Protein AF-A0A8S9W3Q9-F1 (afdb_monomer)

Solvent-accessible surface area (backbone atoms only — not comparable to full-atom values): 4104 Å² total; per-residue (Å²): 108,70,67,59,41,45,71,73,68,48,51,52,68,56,40,10,63,76,67,76,46,51,47,69,59,43,46,51,54,54,51,50,50,57,48,49,63,61,43,56,77,79,44,56,51,64,60,51,12,61,77,68,74,45,58,47,70,60,40,44,49,54,50,47,61,58,55,71,72,74,119

Mean predicted aligned error: 4.16 Å

Foldseek 3Di:
DLVVCVVVVDDLVVSCVVVVHDSVVSVLVVVLLVQLVVCVVPDDLVVSCVVSVHDSVVSVVSVVVVVVVVD

Structure (mmCIF, N/CA/C/O backbone):
data_AF-A0A8S9W3Q9-F1
#
_entry.id   AF-A0A8S9W3Q9-F1
#
loop_
_atom_site.group_PDB
_atom_site.id
_atom_site.type_symbol
_atom_site.label_atom_id
_atom_site.label_alt_id
_atom_site.label_comp_id
_atom_site.label_asym_id
_atom_site.label_entity_id
_atom_site.label_seq_id
_atom_site.pdbx_PDB_ins_code
_atom_site.Cartn_x
_atom_site.Cartn_y
_atom_site.Cartn_z
_atom_site.occupancy
_atom_site.B_iso_or_equiv
_atom_site.auth_seq_id
_atom_site.auth_comp_id
_atom_site.auth_asym_id
_atom_site.auth_atom_id
_atom_site.pdbx_PDB_model_num
ATOM 1 N N . MET A 1 1 ? 4.028 5.919 -8.718 1.00 75.69 1 MET A N 1
ATOM 2 C CA . MET A 1 1 ? 4.561 5.179 -9.884 1.00 75.69 1 MET A CA 1
ATOM 3 C C . MET A 1 1 ? 4.219 3.683 -9.891 1.00 75.69 1 MET A C 1
ATOM 5 O O . MET A 1 1 ? 3.504 3.263 -10.787 1.00 75.69 1 MET A O 1
ATOM 9 N N . ILE A 1 2 ? 4.670 2.861 -8.923 1.00 87.31 2 ILE A N 1
ATOM 10 C CA . ILE A 1 2 ? 4.414 1.394 -8.933 1.00 87.31 2 ILE A CA 1
ATOM 11 C C . ILE A 1 2 ? 2.910 1.070 -8.947 1.00 87.31 2 ILE A C 1
ATOM 13 O O . ILE A 1 2 ? 2.459 0.284 -9.774 1.00 87.31 2 ILE A O 1
ATOM 17 N N . LEU A 1 3 ? 2.131 1.698 -8.058 1.00 86.62 3 LEU A N 1
ATOM 18 C CA . LEU A 1 3 ? 0.686 1.461 -7.965 1.00 86.62 3 LEU A CA 1
ATOM 19 C C . LEU A 1 3 ? -0.081 1.974 -9.186 1.00 86.62 3 LEU A C 1
ATOM 21 O O . LEU A 1 3 ? -1.016 1.323 -9.626 1.00 86.62 3 LEU A O 1
ATOM 25 N N . GLU A 1 4 ? 0.340 3.092 -9.775 1.00 87.19 4 GLU A N 1
ATOM 26 C CA . GLU A 1 4 ? -0.271 3.623 -11.000 1.00 87.19 4 GLU A CA 1
ATOM 27 C C . GLU A 1 4 ? -0.073 2.676 -12.188 1.00 87.19 4 GLU A C 1
ATOM 29 O O . GLU A 1 4 ? -1.008 2.424 -12.943 1.00 87.19 4 GLU A O 1
ATOM 34 N N . LEU A 1 5 ? 1.130 2.110 -12.344 1.00 89.44 5 LEU A N 1
ATOM 35 C CA . LEU A 1 5 ? 1.400 1.113 -13.381 1.00 89.44 5 LEU A CA 1
ATOM 36 C C . LEU A 1 5 ? 0.633 -0.188 -13.108 1.00 89.44 5 LEU A C 1
ATOM 38 O O . LEU A 1 5 ? 0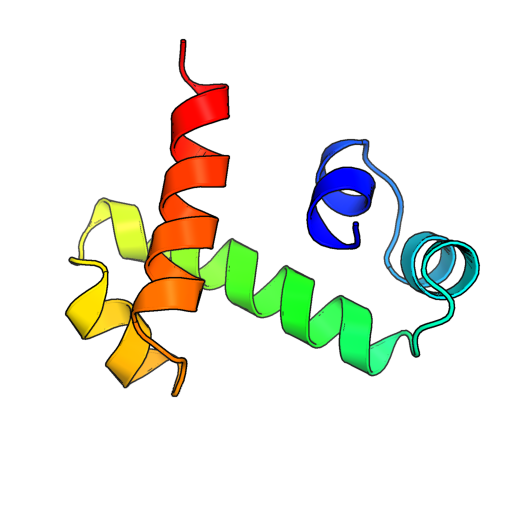.032 -0.753 -14.015 1.00 89.44 5 LEU A O 1
ATOM 42 N N . TYR A 1 6 ? 0.571 -0.626 -11.850 1.00 90.00 6 TYR A N 1
ATOM 43 C CA . TYR A 1 6 ? -0.266 -1.763 -11.472 1.00 90.00 6 TYR A CA 1
ATOM 44 C C . TYR A 1 6 ? -1.743 -1.543 -11.846 1.00 90.00 6 TYR A C 1
ATOM 46 O O . TYR A 1 6 ? -2.365 -2.432 -12.423 1.00 90.00 6 TYR A O 1
ATOM 54 N N . ARG A 1 7 ? -2.289 -0.343 -11.607 1.00 85.06 7 ARG A N 1
ATOM 55 C CA . ARG A 1 7 ? -3.670 0.022 -11.980 1.00 85.06 7 ARG A CA 1
ATOM 56 C C . ARG A 1 7 ? -3.897 0.061 -13.489 1.00 85.06 7 ARG A C 1
ATOM 58 O O . ARG A 1 7 ? -4.959 -0.329 -13.951 1.00 85.06 7 ARG A O 1
ATOM 65 N N . LYS A 1 8 ? -2.886 0.444 -14.272 1.00 88.50 8 LYS A N 1
ATOM 66 C CA . LYS A 1 8 ? -2.925 0.368 -15.745 1.00 88.50 8 LYS A CA 1
ATOM 67 C C . LYS A 1 8 ? -2.886 -1.070 -16.292 1.00 88.50 8 LYS A C 1
ATOM 69 O O . LYS A 1 8 ? -2.944 -1.250 -17.504 1.00 88.50 8 LYS A O 1
ATOM 74 N N . GLY A 1 9 ? -2.788 -2.082 -15.426 1.00 88.75 9 GLY A N 1
ATOM 75 C CA . GLY A 1 9 ? -2.795 -3.497 -15.802 1.00 88.75 9 GLY A CA 1
ATOM 76 C C . GLY A 1 9 ? -1.413 -4.084 -16.093 1.00 88.75 9 GLY A C 1
ATOM 77 O O . GLY A 1 9 ? -1.329 -5.237 -16.515 1.00 88.75 9 GLY A O 1
ATOM 78 N N . TYR A 1 10 ? -0.333 -3.334 -15.851 1.00 92.25 10 TYR A N 1
ATOM 79 C CA . TYR A 1 10 ? 1.024 -3.848 -16.036 1.00 92.25 10 TYR A CA 1
ATOM 80 C C . TYR A 1 10 ? 1.359 -4.930 -15.008 1.00 92.25 10 TYR A C 1
ATOM 82 O O . TYR A 1 10 ? 0.948 -4.877 -13.844 1.00 92.25 10 TYR A O 1
ATOM 90 N N . GLN A 1 11 ? 2.159 -5.909 -15.426 1.00 90.38 11 GLN A N 1
ATOM 91 C CA . GLN A 1 11 ? 2.600 -6.987 -14.543 1.00 90.38 11 GLN A CA 1
ATOM 92 C C . GLN A 1 11 ? 3.795 -6.548 -13.682 1.00 90.38 11 GLN A C 1
ATOM 94 O O . GLN A 1 11 ? 4.604 -5.721 -14.096 1.00 90.38 11 GLN A O 1
ATOM 99 N N . THR A 1 12 ? 3.964 -7.144 -12.497 1.00 89.75 12 THR A N 1
ATOM 100 C CA . THR A 1 12 ? 5.099 -6.892 -11.583 1.00 89.75 12 THR A CA 1
ATOM 101 C C . THR A 1 12 ? 6.479 -6.821 -12.268 1.00 89.75 12 THR A C 1
ATOM 103 O O . THR A 1 12 ? 7.195 -5.859 -11.983 1.00 89.75 12 THR A O 1
ATOM 106 N N . PRO A 1 13 ? 6.871 -7.743 -13.177 1.00 91.31 13 PRO A N 1
ATOM 107 C CA . PRO A 1 13 ? 8.142 -7.638 -13.904 1.00 91.31 13 PRO A CA 1
ATOM 108 C C . PRO A 1 13 ? 8.245 -6.395 -14.796 1.00 91.31 13 PRO A C 1
ATOM 110 O O . PRO A 1 13 ? 9.309 -5.782 -14.894 1.00 91.31 13 PRO A O 1
ATOM 113 N N . GLU A 1 14 ? 7.150 -5.988 -15.436 1.00 92.38 14 GLU A N 1
ATOM 114 C CA . GLU A 1 14 ? 7.125 -4.786 -16.271 1.00 92.38 14 GLU A CA 1
ATOM 115 C C . GLU A 1 14 ? 7.228 -3.526 -15.414 1.00 92.38 14 GLU A C 1
ATOM 117 O O . GLU A 1 14 ? 8.003 -2.623 -15.720 1.00 92.38 14 GLU A O 1
ATOM 122 N N . ILE A 1 15 ? 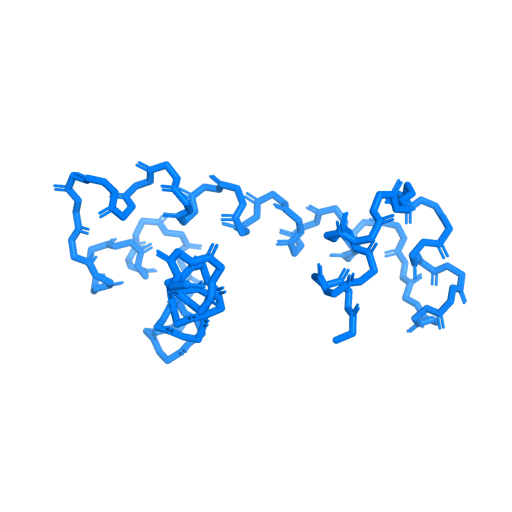6.505 -3.496 -14.294 1.00 93.00 15 ILE A N 1
ATOM 123 C CA . ILE A 1 15 ? 6.554 -2.400 -13.325 1.00 93.00 15 ILE A CA 1
ATOM 124 C C . ILE A 1 15 ? 7.956 -2.266 -12.737 1.00 93.00 15 ILE A C 1
ATOM 126 O O . ILE A 1 15 ? 8.458 -1.152 -12.633 1.00 93.00 15 ILE A O 1
ATOM 130 N N . ALA A 1 16 ? 8.607 -3.378 -12.394 1.00 93.69 16 ALA A N 1
ATOM 131 C CA . ALA A 1 16 ? 9.977 -3.392 -11.893 1.00 93.69 16 ALA A CA 1
ATOM 132 C C . ALA A 1 16 ? 10.948 -2.743 -12.891 1.00 93.69 16 ALA A C 1
ATOM 134 O O . ALA A 1 16 ? 11.718 -1.857 -12.518 1.00 93.69 16 ALA A O 1
ATOM 135 N N . ARG A 1 17 ? 10.841 -3.105 -14.177 1.00 92.75 17 ARG A N 1
ATOM 136 C CA . ARG A 1 17 ? 11.641 -2.502 -15.255 1.00 92.75 17 ARG A CA 1
ATOM 137 C C . ARG A 1 17 ? 11.346 -1.014 -15.441 1.00 92.75 17 ARG A C 1
ATOM 139 O O . ARG A 1 17 ? 12.278 -0.221 -15.495 1.00 92.75 17 ARG A O 1
ATOM 146 N N . MET A 1 18 ? 10.072 -0.630 -15.515 1.00 90.88 18 MET A N 1
ATOM 147 C CA . MET A 1 18 ? 9.665 0.764 -15.738 1.00 90.88 18 MET A CA 1
ATOM 148 C C . MET A 1 18 ? 9.998 1.675 -14.555 1.00 90.88 18 MET A C 1
ATOM 150 O O . MET A 1 18 ? 10.368 2.828 -14.743 1.00 90.88 18 MET A O 1
ATOM 154 N N . ALA A 1 19 ? 9.862 1.163 -13.332 1.00 86.44 19 ALA A N 1
ATOM 155 C CA . ALA A 1 19 ? 10.087 1.918 -12.109 1.00 86.44 19 ALA A CA 1
ATOM 156 C C . ALA A 1 19 ? 11.535 1.824 -11.599 1.00 86.44 19 ALA A C 1
ATOM 158 O O . ALA A 1 19 ? 11.828 2.366 -10.537 1.00 86.44 19 ALA A O 1
ATOM 159 N N . ASN A 1 20 ? 12.423 1.134 -12.327 1.00 90.06 20 ASN A N 1
ATOM 160 C CA . ASN A 1 20 ? 13.807 0.864 -11.932 1.00 90.06 20 ASN A CA 1
ATOM 161 C C . ASN A 1 20 ? 13.922 0.283 -10.504 1.00 90.06 20 ASN A C 1
ATOM 163 O O . ASN A 1 20 ? 14.789 0.658 -9.714 1.00 90.06 20 ASN A O 1
ATOM 167 N N . HIS A 1 21 ? 13.007 -0.627 -10.169 1.00 90.00 21 HIS A N 1
ATOM 168 C CA . HIS A 1 21 ? 12.924 -1.317 -8.885 1.00 90.00 21 HIS A CA 1
ATOM 169 C C . HIS A 1 21 ? 13.094 -2.824 -9.075 1.00 90.00 21 HIS A C 1
ATOM 171 O O . HIS A 1 21 ? 12.959 -3.359 -10.171 1.00 90.00 21 HIS A O 1
ATOM 177 N N . THR A 1 22 ? 13.365 -3.540 -7.985 1.00 92.62 22 THR A N 1
ATOM 178 C CA . THR A 1 22 ? 13.341 -5.003 -8.014 1.00 92.62 22 THR A CA 1
ATOM 179 C C . THR A 1 22 ? 11.903 -5.514 -8.015 1.00 92.62 22 THR A C 1
ATOM 181 O O . THR A 1 22 ? 11.013 -4.923 -7.400 1.00 92.62 22 THR A O 1
ATOM 184 N N . GLU A 1 23 ? 11.679 -6.668 -8.640 1.00 92.56 23 GLU A N 1
ATOM 185 C CA . GLU A 1 23 ? 10.368 -7.330 -8.643 1.00 92.56 23 GLU A CA 1
ATOM 186 C C . GLU A 1 23 ? 9.858 -7.599 -7.225 1.00 92.56 23 GLU A C 1
ATOM 188 O O . GLU A 1 23 ? 8.678 -7.405 -6.947 1.00 92.56 23 GLU A O 1
ATOM 193 N N . GLN A 1 24 ? 10.755 -7.956 -6.297 1.00 92.38 24 GLN A N 1
ATOM 194 C CA . GLN A 1 24 ? 10.414 -8.119 -4.881 1.00 92.38 24 GLN A CA 1
ATOM 195 C C . GLN A 1 24 ? 9.907 -6.822 -4.242 1.00 92.38 24 GLN A C 1
ATOM 197 O O . GLN A 1 24 ? 8.973 -6.868 -3.443 1.00 92.38 24 GLN A O 1
ATOM 202 N N . ALA A 1 25 ? 10.509 -5.671 -4.558 1.00 88.75 25 ALA A N 1
ATOM 203 C CA . ALA A 1 25 ? 10.026 -4.393 -4.049 1.00 88.7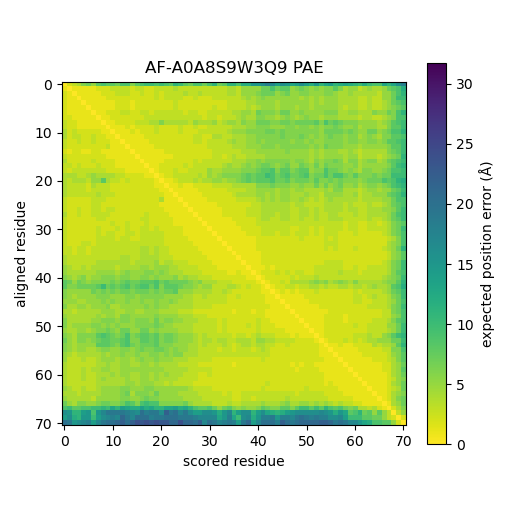5 25 ALA A CA 1
ATOM 204 C C . ALA A 1 25 ? 8.627 -4.096 -4.607 1.00 88.75 25 ALA A C 1
ATOM 206 O O . ALA A 1 25 ? 7.711 -3.813 -3.836 1.00 88.75 25 ALA A O 1
ATOM 207 N N . CYS A 1 26 ? 8.434 -4.245 -5.921 1.00 91.38 26 CYS A N 1
ATOM 208 C CA . CYS A 1 26 ? 7.133 -4.052 -6.562 1.00 91.38 26 CYS A CA 1
ATOM 209 C C . CYS A 1 26 ? 6.056 -4.979 -5.981 1.00 91.38 26 CYS A C 1
ATOM 211 O O . CYS A 1 26 ? 4.974 -4.510 -5.632 1.00 91.38 26 CYS A O 1
ATOM 213 N N . ASP A 1 27 ? 6.362 -6.265 -5.801 1.00 90.88 27 ASP A N 1
ATOM 214 C CA . ASP A 1 27 ? 5.451 -7.2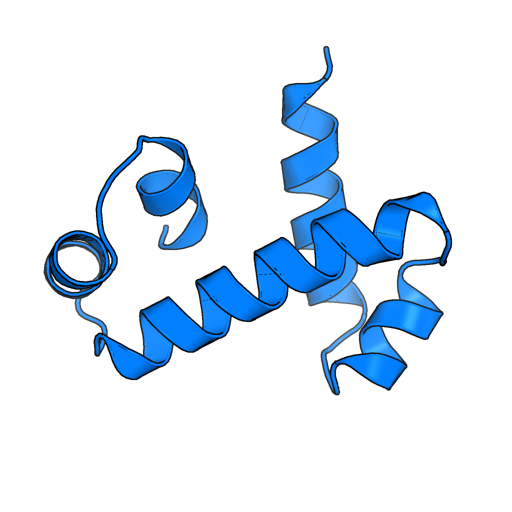42 -5.203 1.00 90.88 27 ASP A CA 1
ATOM 215 C C . ASP A 1 27 ? 5.048 -6.851 -3.773 1.00 90.88 27 ASP A C 1
ATOM 217 O O . ASP A 1 27 ? 3.864 -6.907 -3.435 1.00 90.88 27 ASP A O 1
ATOM 221 N N . ARG A 1 28 ? 5.991 -6.370 -2.948 1.00 90.19 28 ARG A N 1
ATOM 222 C CA . ARG A 1 28 ? 5.686 -5.870 -1.595 1.00 90.19 28 ARG A CA 1
ATOM 223 C C . ARG A 1 28 ? 4.702 -4.702 -1.630 1.00 90.19 28 ARG A C 1
ATOM 225 O O . ARG A 1 28 ? 3.716 -4.736 -0.893 1.00 90.19 28 ARG A O 1
ATOM 232 N N . TYR A 1 29 ? 4.928 -3.710 -2.492 1.00 88.94 29 TYR A N 1
ATOM 233 C CA . TYR A 1 29 ? 4.028 -2.559 -2.638 1.00 88.94 29 TYR A CA 1
ATOM 234 C C . TYR A 1 29 ? 2.636 -2.972 -3.130 1.00 88.94 29 TYR A C 1
ATOM 236 O O . TYR A 1 29 ? 1.630 -2.564 -2.552 1.00 88.94 29 TYR A O 1
ATOM 244 N N . ILE A 1 30 ? 2.563 -3.833 -4.147 1.00 90.25 30 ILE A N 1
ATOM 245 C CA . ILE A 1 30 ? 1.291 -4.311 -4.705 1.00 90.25 30 ILE A CA 1
ATOM 246 C C . ILE A 1 30 ? 0.522 -5.147 -3.671 1.00 90.25 30 ILE A C 1
ATOM 248 O O . ILE A 1 30 ? -0.685 -4.972 -3.498 1.00 90.25 30 ILE A O 1
ATOM 252 N N . LYS A 1 31 ? 1.201 -6.043 -2.942 1.00 91.69 31 LYS A N 1
ATOM 253 C CA . LYS A 1 31 ? 0.577 -6.843 -1.876 1.00 91.69 31 LYS A CA 1
ATOM 254 C C . LYS A 1 31 ? 0.060 -5.973 -0.740 1.00 91.69 31 LYS A C 1
ATOM 256 O O . LYS A 1 31 ? -1.032 -6.236 -0.243 1.00 91.69 31 LYS A O 1
ATOM 261 N N . ALA A 1 32 ? 0.824 -4.964 -0.329 1.00 90.88 32 ALA A N 1
ATOM 262 C CA . ALA A 1 32 ? 0.397 -4.019 0.693 1.00 90.88 32 ALA A CA 1
ATOM 263 C C . ALA A 1 32 ? -0.870 -3.271 0.273 1.00 90.88 32 ALA A C 1
ATOM 265 O O . ALA A 1 32 ? -1.851 -3.274 1.011 1.00 90.88 32 ALA A O 1
ATOM 266 N N . TYR A 1 33 ? -0.883 -2.734 -0.946 1.00 91.38 33 TYR A N 1
ATOM 267 C CA . TYR A 1 33 ? -2.034 -2.037 -1.508 1.00 91.38 33 TYR A CA 1
ATOM 268 C C . TYR A 1 33 ? -3.294 -2.915 -1.549 1.00 91.38 33 TYR A C 1
ATOM 270 O O . TYR A 1 33 ? -4.332 -2.524 -1.023 1.00 91.38 33 TYR A O 1
ATOM 278 N N . LYS A 1 34 ? -3.190 -4.158 -2.044 1.00 91.38 34 LYS A N 1
ATOM 279 C CA . LYS A 1 34 ? -4.310 -5.124 -2.041 1.00 91.38 34 LYS A CA 1
ATOM 280 C C . LYS A 1 34 ? -4.821 -5.452 -0.640 1.00 91.38 34 LYS A C 1
ATOM 282 O O . LYS A 1 34 ? -6.011 -5.699 -0.449 1.00 91.38 34 LYS A O 1
ATOM 287 N N . LYS A 1 35 ? -3.924 -5.531 0.348 1.00 92.94 35 LYS A N 1
ATOM 288 C CA . LYS A 1 35 ? -4.324 -5.753 1.744 1.00 92.94 35 LYS A CA 1
ATOM 289 C C . LYS A 1 35 ? -5.082 -4.543 2.280 1.00 92.94 35 LYS A C 1
ATOM 291 O O . LYS A 1 35 ? -6.123 -4.735 2.896 1.00 92.94 35 LYS A O 1
ATOM 296 N N . VAL A 1 36 ? -4.601 -3.331 2.010 1.00 92.88 36 VAL A N 1
ATOM 297 C CA . VAL A 1 36 ? -5.261 -2.083 2.425 1.00 92.88 36 VAL A CA 1
ATOM 298 C C . VAL A 1 36 ? -6.648 -1.976 1.801 1.00 92.88 36 VAL A C 1
ATOM 300 O O . VAL A 1 36 ? -7.599 -1.736 2.530 1.00 92.88 36 VAL A O 1
ATOM 303 N N . GLU A 1 37 ? -6.793 -2.256 0.503 1.00 91.81 37 GLU A N 1
ATOM 304 C CA . GLU A 1 37 ? -8.092 -2.281 -0.187 1.00 91.81 37 GLU A CA 1
ATOM 305 C C . GLU A 1 37 ? -9.108 -3.195 0.513 1.00 91.81 37 GLU A C 1
ATOM 307 O O . GLU A 1 37 ? -10.252 -2.806 0.750 1.00 91.81 37 GLU A O 1
ATOM 312 N N . LYS A 1 38 ? -8.691 -4.413 0.878 1.00 92.25 38 LYS A N 1
ATOM 313 C CA . LYS A 1 38 ? -9.561 -5.369 1.572 1.00 92.25 38 LYS A CA 1
ATOM 314 C C . LYS A 1 38 ? -9.898 -4.921 2.990 1.00 92.25 38 LYS A C 1
ATOM 316 O O . LYS A 1 38 ? -11.053 -5.016 3.391 1.00 92.25 38 LYS A O 1
ATOM 321 N N . LEU A 1 39 ? -8.902 -4.458 3.745 1.00 92.44 39 LEU A N 1
ATOM 322 C CA . LEU A 1 39 ? -9.069 -4.106 5.154 1.00 92.44 39 LEU A CA 1
ATOM 323 C C . LEU A 1 39 ? -9.834 -2.791 5.338 1.00 92.44 39 LEU A C 1
ATOM 325 O O . LEU A 1 39 ? -10.623 -2.687 6.271 1.00 92.44 39 LEU A O 1
ATOM 329 N N . ASN A 1 40 ? -9.676 -1.820 4.433 1.00 92.38 40 ASN A N 1
ATOM 330 C CA . ASN A 1 40 ? -10.369 -0.527 4.481 1.00 92.38 40 ASN A CA 1
ATOM 331 C C . ASN A 1 40 ? -11.900 -0.661 4.397 1.00 92.38 40 ASN A C 1
ATOM 333 O O . ASN A 1 40 ? -12.626 0.234 4.813 1.00 92.38 40 ASN A O 1
ATOM 337 N N . ARG A 1 41 ? -12.414 -1.801 3.918 1.00 89.06 41 ARG A N 1
ATOM 338 C CA . ARG A 1 41 ? -13.855 -2.100 3.922 1.00 89.06 41 ARG A CA 1
ATOM 339 C C . ARG A 1 41 ? -14.419 -2.353 5.324 1.00 89.06 41 ARG A C 1
ATOM 341 O O . ARG A 1 41 ? -15.627 -2.265 5.509 1.00 89.06 41 ARG A O 1
ATOM 348 N N . THR A 1 42 ? -13.572 -2.704 6.292 1.00 91.88 42 THR A N 1
ATOM 349 C CA . THR A 1 42 ? -13.989 -3.119 7.645 1.00 91.88 42 THR A CA 1
ATOM 350 C C . THR A 1 42 ? -13.246 -2.402 8.772 1.00 91.88 42 THR A C 1
ATOM 352 O O . THR A 1 42 ? -13.691 -2.442 9.914 1.00 91.88 42 THR A O 1
ATOM 355 N N . MET A 1 43 ? -12.101 -1.783 8.484 1.00 92.81 43 MET A N 1
ATOM 356 C CA . MET A 1 43 ? -11.175 -1.216 9.465 1.00 92.81 43 MET A CA 1
ATOM 357 C C . MET A 1 43 ? -10.768 0.206 9.081 1.00 92.81 43 MET A C 1
ATOM 359 O O . MET A 1 43 ? -10.761 0.572 7.909 1.00 92.81 43 MET A O 1
ATOM 363 N N . LYS A 1 44 ? -10.383 0.999 10.085 1.00 92.50 44 LYS A N 1
ATOM 364 C CA . LYS A 1 44 ? -9.841 2.351 9.891 1.00 92.50 44 LYS A CA 1
ATOM 365 C C . LYS A 1 44 ? -8.364 2.294 9.489 1.00 92.50 44 LYS A C 1
ATOM 367 O O . LYS A 1 44 ? -7.665 1.338 9.818 1.00 92.50 44 LYS A O 1
ATOM 372 N N . SER A 1 45 ? -7.874 3.356 8.848 1.00 91.69 45 SER A N 1
ATOM 373 C CA . SER A 1 45 ? -6.478 3.494 8.396 1.00 91.69 45 SER A CA 1
ATOM 374 C C . SER A 1 45 ? -5.437 3.223 9.492 1.00 91.69 45 SER A C 1
ATOM 376 O O . SER A 1 45 ? -4.390 2.645 9.217 1.00 91.69 45 SER A O 1
ATOM 378 N N . GLU A 1 46 ? -5.736 3.586 10.740 1.00 93.38 46 GLU A N 1
ATOM 379 C CA . GLU A 1 46 ? -4.858 3.372 11.896 1.00 93.38 46 GLU A CA 1
ATOM 380 C C . GLU A 1 46 ? -4.669 1.890 12.251 1.00 93.38 46 GLU A C 1
ATOM 382 O 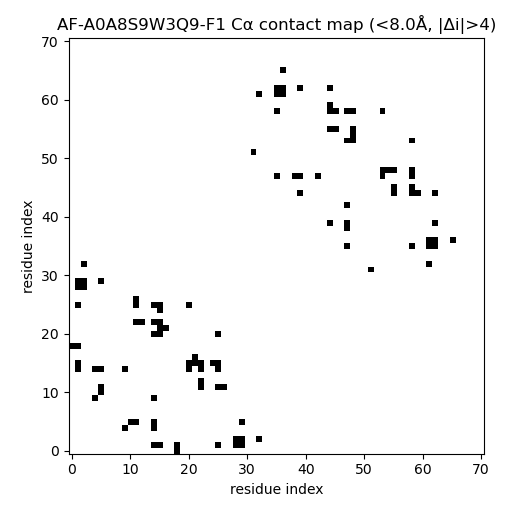O . GLU A 1 46 ? -3.537 1.432 12.396 1.00 93.38 46 GLU A O 1
ATOM 387 N N . GLU A 1 47 ? -5.756 1.119 12.289 1.00 93.50 47 GLU A N 1
ATOM 388 C CA . GLU A 1 47 ? -5.719 -0.330 12.539 1.00 93.50 47 GLU A CA 1
ATOM 389 C C . GLU A 1 47 ? -4.951 -1.050 11.426 1.00 93.50 47 GLU A C 1
ATOM 391 O O . GLU A 1 47 ? -4.118 -1.923 11.665 1.00 93.50 47 GLU A O 1
ATOM 396 N N . ILE A 1 48 ? -5.186 -0.635 10.180 1.00 93.69 48 ILE A N 1
ATOM 397 C CA . ILE A 1 48 ? -4.510 -1.188 9.005 1.00 93.69 48 ILE A CA 1
ATOM 398 C C . ILE A 1 48 ? -3.006 -0.909 9.070 1.00 93.69 48 ILE A C 1
ATOM 400 O O . ILE A 1 48 ? -2.204 -1.798 8.779 1.00 93.69 48 ILE A O 1
ATOM 404 N N . ALA A 1 49 ? -2.614 0.300 9.476 1.00 94.12 49 ALA A N 1
ATOM 405 C CA . ALA A 1 49 ? -1.217 0.675 9.657 1.00 94.12 49 ALA A CA 1
ATOM 406 C C . ALA A 1 49 ? -0.523 -0.215 10.698 1.00 94.12 49 ALA A C 1
ATOM 408 O O . ALA A 1 49 ? 0.575 -0.709 10.436 1.00 94.12 49 ALA A O 1
ATOM 409 N N . GLN A 1 50 ? -1.193 -0.504 11.818 1.00 93.31 50 GLN A N 1
ATOM 410 C CA . GLN A 1 50 ? -0.679 -1.428 12.831 1.00 93.31 50 GLN A CA 1
ATOM 411 C C . GLN A 1 50 ? -0.557 -2.866 12.303 1.00 93.31 50 GLN A C 1
ATOM 413 O O . GLN A 1 50 ? 0.506 -3.471 12.427 1.00 93.31 50 GLN A O 1
ATOM 418 N N . ILE A 1 51 ? -1.599 -3.399 11.654 1.00 91.88 51 ILE A N 1
ATOM 419 C CA . ILE A 1 51 ? -1.620 -4.774 11.117 1.00 91.88 51 ILE A CA 1
ATOM 420 C C . ILE A 1 51 ? -0.532 -4.989 10.058 1.00 91.88 51 ILE A C 1
ATOM 422 O O . ILE A 1 51 ? 0.065 -6.064 9.973 1.00 91.88 51 ILE A O 1
ATOM 426 N N . LEU A 1 52 ? -0.291 -3.985 9.216 1.00 89.81 52 LEU A N 1
ATOM 427 C CA . LEU A 1 52 ? 0.669 -4.076 8.117 1.00 89.81 52 LEU A CA 1
ATOM 428 C C . LEU A 1 52 ? 2.080 -3.623 8.503 1.00 89.81 52 LEU A C 1
ATOM 430 O O . LEU A 1 52 ? 2.988 -3.767 7.683 1.00 89.81 52 LEU A O 1
ATOM 434 N N . GLY A 1 53 ? 2.274 -3.093 9.715 1.00 91.06 53 GLY A N 1
ATOM 435 C CA . GLY A 1 53 ? 3.546 -2.509 10.145 1.00 91.06 53 GLY A CA 1
ATOM 436 C C . GLY A 1 53 ? 3.965 -1.324 9.271 1.00 91.06 53 GLY A C 1
ATOM 437 O O . GLY A 1 53 ? 5.143 -1.171 8.951 1.00 91.06 53 GLY A O 1
ATOM 438 N N . MET A 1 54 ? 2.995 -0.528 8.820 1.00 89.38 54 MET A N 1
ATOM 439 C CA . MET A 1 54 ? 3.193 0.596 7.905 1.00 89.38 54 MET A CA 1
ATOM 440 C C . MET A 1 54 ? 2.965 1.929 8.608 1.00 89.38 54 MET A C 1
ATOM 442 O O . MET A 1 54 ? 2.254 2.016 9.604 1.00 89.38 54 MET A O 1
ATOM 446 N N . GLY A 1 55 ? 3.539 2.998 8.057 1.00 92.19 55 GLY A N 1
ATOM 447 C CA . GLY A 1 55 ? 3.201 4.348 8.493 1.00 92.19 55 GLY A CA 1
ATOM 448 C C . GLY A 1 55 ? 1.741 4.668 8.166 1.00 92.19 55 GLY A C 1
ATOM 449 O O . GLY A 1 55 ? 1.287 4.406 7.052 1.00 92.19 55 GLY A O 1
ATOM 450 N N . LYS A 1 56 ? 1.020 5.278 9.112 1.00 92.75 56 LYS A N 1
ATOM 451 C CA . LYS A 1 56 ? -0.384 5.684 8.934 1.00 92.75 56 LYS A CA 1
ATOM 452 C C . LYS A 1 56 ? -0.590 6.527 7.672 1.00 92.75 56 LYS A C 1
ATOM 454 O O . LYS A 1 56 ? -1.454 6.198 6.870 1.00 92.75 56 LYS A O 1
ATOM 459 N N . SER A 1 57 ? 0.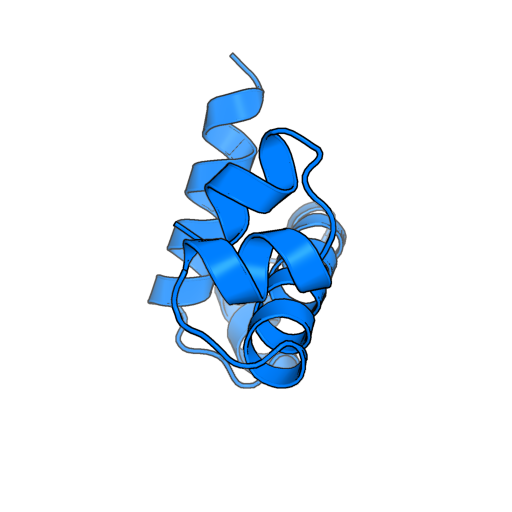280 7.509 7.431 1.00 91.69 57 SER A N 1
ATOM 460 C CA . SER A 1 57 ? 0.218 8.363 6.237 1.00 91.69 57 SER A CA 1
ATOM 461 C C . SER A 1 57 ? 0.321 7.581 4.924 1.00 91.69 57 SER A C 1
ATOM 463 O O . SER A 1 57 ? -0.325 7.944 3.949 1.00 91.69 57 SER A O 1
ATOM 465 N N . LEU A 1 58 ? 1.087 6.483 4.890 1.00 90.19 58 LEU A N 1
ATOM 466 C CA . LEU A 1 58 ? 1.190 5.634 3.699 1.00 90.19 58 LEU A CA 1
ATOM 467 C C . LEU A 1 58 ? -0.117 4.874 3.443 1.00 90.19 58 LEU A C 1
ATOM 469 O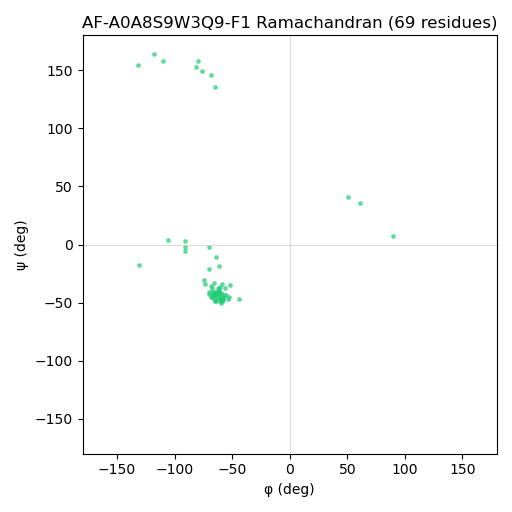 O . LEU A 1 58 ? -0.556 4.749 2.304 1.00 90.19 58 LEU A O 1
ATOM 473 N N . VAL A 1 59 ? -0.744 4.376 4.509 1.00 93.00 59 VAL A N 1
ATOM 474 C CA . VAL A 1 59 ? -2.048 3.710 4.422 1.00 93.00 59 VAL A CA 1
ATOM 475 C C . VAL A 1 59 ? -3.133 4.695 3.990 1.00 93.00 59 VAL A C 1
ATOM 477 O O . VAL A 1 59 ? -3.951 4.357 3.140 1.00 93.00 59 VAL A O 1
ATOM 480 N N . GLU A 1 60 ? -3.126 5.911 4.532 1.00 92.44 60 GLU A N 1
ATOM 481 C CA . GLU A 1 60 ? -4.059 6.972 4.139 1.00 92.44 60 GLU A CA 1
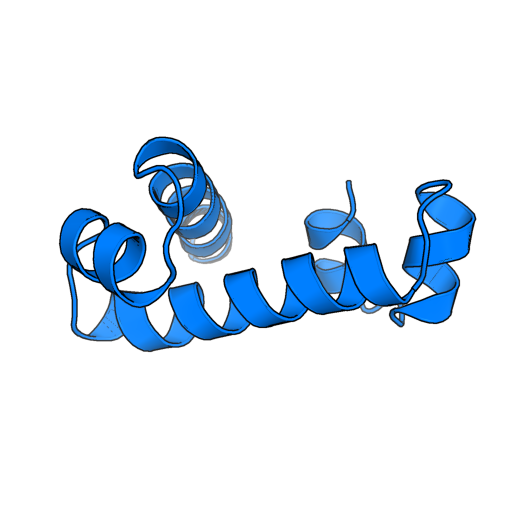ATOM 482 C C . GLU A 1 60 ? -3.897 7.359 2.668 1.00 92.44 60 GLU A C 1
ATOM 484 O O . GLU A 1 60 ? -4.900 7.486 1.972 1.00 92.44 60 GLU A O 1
ATOM 489 N N . GLU A 1 61 ? -2.663 7.447 2.163 1.00 90.50 61 GLU A N 1
ATOM 490 C CA . GLU A 1 61 ? -2.402 7.668 0.737 1.00 90.50 61 GLU A CA 1
ATOM 491 C C . GLU A 1 61 ? -2.989 6.535 -0.121 1.00 90.50 61 GLU A C 1
ATOM 493 O O . GLU A 1 61 ? -3.670 6.783 -1.112 1.00 90.50 61 GLU A O 1
ATOM 498 N N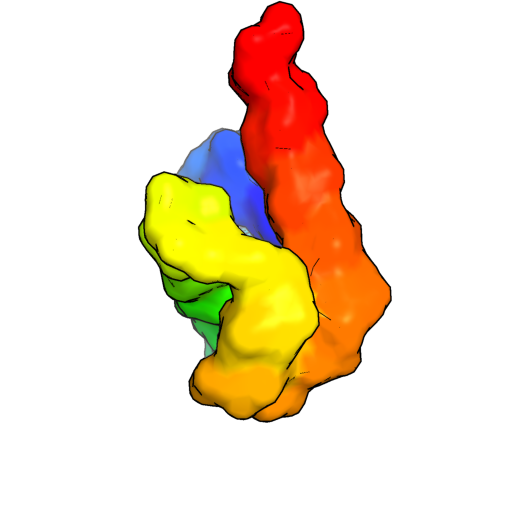 . TYR A 1 62 ? -2.802 5.272 0.275 1.00 90.25 62 TYR A N 1
ATOM 499 C CA . TYR A 1 62 ? -3.394 4.141 -0.447 1.00 90.25 62 TYR A CA 1
ATOM 500 C C . TYR A 1 62 ? -4.922 4.181 -0.458 1.00 90.25 62 TYR A C 1
ATOM 502 O O . TYR A 1 62 ? -5.528 3.903 -1.491 1.00 90.25 62 TYR A O 1
ATOM 510 N N . ILE A 1 63 ? -5.544 4.541 0.665 1.00 91.00 63 ILE A N 1
ATOM 511 C CA . ILE A 1 63 ? -7.000 4.695 0.768 1.00 91.00 63 ILE A CA 1
ATOM 512 C C . ILE A 1 63 ? -7.484 5.863 -0.093 1.00 91.00 63 ILE A C 1
ATOM 514 O O . ILE A 1 63 ? -8.502 5.738 -0.768 1.00 91.00 63 ILE A O 1
ATOM 518 N N . ARG A 1 64 ? -6.754 6.980 -0.117 1.00 89.88 64 ARG A N 1
ATOM 519 C CA . ARG A 1 64 ? -7.064 8.124 -0.977 1.00 89.88 64 ARG A CA 1
ATOM 520 C C . ARG A 1 64 ? -7.051 7.727 -2.450 1.00 89.88 64 ARG A C 1
ATOM 522 O O . ARG A 1 64 ? -8.046 7.939 -3.132 1.00 89.88 64 ARG A O 1
ATOM 529 N N . ILE A 1 65 ? -5.982 7.059 -2.887 1.00 86.25 65 ILE A N 1
ATOM 530 C CA . ILE A 1 65 ? -5.844 6.535 -4.251 1.00 86.25 65 ILE A CA 1
ATOM 531 C C . ILE A 1 65 ? -7.029 5.623 -4.596 1.00 86.25 65 ILE A C 1
ATOM 533 O O . ILE A 1 65 ? -7.567 5.731 -5.693 1.00 86.25 65 ILE A O 1
ATOM 537 N N . LEU A 1 66 ? -7.444 4.741 -3.678 1.00 86.88 66 LEU A N 1
ATOM 538 C CA . LEU A 1 66 ? -8.601 3.853 -3.857 1.00 86.88 66 LEU A CA 1
ATOM 539 C C . LEU A 1 66 ? -9.930 4.613 -3.982 1.00 86.88 66 LEU A C 1
ATOM 541 O O . LEU A 1 66 ? -10.760 4.236 -4.802 1.00 86.88 66 LEU A O 1
ATOM 545 N N . ASN A 1 67 ? -10.135 5.664 -3.186 1.00 84.38 67 ASN A N 1
ATOM 546 C CA . ASN A 1 67 ? -11.367 6.457 -3.211 1.00 84.38 67 ASN A CA 1
ATOM 547 C C . ASN A 1 67 ? -11.462 7.377 -4.438 1.00 84.38 67 ASN A C 1
ATOM 549 O O . ASN A 1 67 ? -12.563 7.601 -4.922 1.00 84.38 67 ASN A O 1
ATOM 553 N N . GLU A 1 68 ? -10.339 7.863 -4.980 1.00 79.56 68 GLU A N 1
ATOM 554 C CA . GLU A 1 68 ? -10.314 8.644 -6.233 1.00 79.56 68 GLU A CA 1
ATOM 555 C C . GLU A 1 68 ? -10.769 7.840 -7.470 1.00 79.56 68 GLU A C 1
ATOM 557 O O . GLU A 1 68 ? -10.985 8.418 -8.526 1.00 79.56 68 GLU A O 1
ATOM 562 N N . GLU A 1 69 ? -10.920 6.515 -7.364 1.00 60.62 69 GLU A N 1
ATOM 563 C CA . GLU A 1 69 ? -11.430 5.647 -8.440 1.00 60.62 69 GLU A CA 1
ATOM 564 C C . GLU A 1 69 ? -12.958 5.446 -8.410 1.00 60.62 69 GLU A C 1
ATOM 566 O O . GLU A 1 69 ? -13.491 4.732 -9.258 1.00 60.62 69 GLU A O 1
ATOM 571 N N . GLY A 1 70 ? -13.654 6.013 -7.418 1.00 56.34 70 GLY A N 1
ATOM 572 C CA . GLY A 1 70 ? -15.080 5.776 -7.172 1.00 56.34 70 GLY A CA 1
ATOM 573 C C . GLY A 1 70 ? -16.039 6.905 -7.563 1.00 56.34 70 GLY A C 1
ATOM 574 O O . GLY A 1 70 ? -17.225 6.753 -7.272 1.00 56.34 70 GLY A O 1
ATOM 575 N N . ASP A 1 71 ? -15.553 7.996 -8.166 1.00 40.09 71 ASP A N 1
ATOM 576 C CA . ASP A 1 71 ? -16.357 9.162 -8.589 1.00 40.09 71 ASP A CA 1
ATOM 577 C C . ASP A 1 71 ? -16.536 9.213 -10.118 1.00 40.09 71 ASP A C 1
ATOM 579 O O . ASP A 1 71 ? -15.522 9.053 -10.842 1.00 40.09 71 ASP A O 1
#

Secondary structure (DSSP, 8-state):
-HHHHHHTT--HHHHHHHTT--HHHHHHHHHHHHHHHHHTTTS-HHHHHHHHT--HHHHHHHHHHHHTT--

Nearest PDB structures (foldseek):
  7bhy-assembly1_A  TM=6.251E-01  e=9.561E-01  Bacillus subtilis subsp. subtilis str. 168
  1tro-assembly2_E  TM=5.853E-01  e=1.156E+00  Escherichia coli str. K-12 substr. W3110
  2lvs-assembly1_A  TM=4.594E-01  e=9.561E-01  Hyperthermus butylicus DSM 5456
  5ffz-assembly1_A-2  TM=4.855E-01  e=7.714E+00  Staphylococcus aureus

Sequence (71 aa):
MILELYRKGYQTPEIARMANHTEQACDRYIKAYKKVEKLNRTMKSEEIAQILGMGKSLVEEYIRILNEEGD

pLDDT: mean 88.81, std 8.44, range [40.09, 94.12]

Radius of gyration: 12.32 Å; Cα contacts (8 Å, |Δi|>4): 58; chains: 1; bounding box: 30×17×29 Å